Protein AF-X1GW19-F1 (afdb_monomer)

Organism: NCBI:txid412755

Sequence (119 aa):
MRCAYAYFIIAETVKALDVLLDTMTSESIPKGGRMKIEGLNRLRLCTLPTPLMEAPRLSAKLGGPRILIKRDDLTGLAMGGNKSRPLEFMMPEIVNRGTDVLVAAGYEQSNWVCNLTAA

InterPro domains:
  IPR027278 1-aminocyclopropane-1-carboxylate deaminase/D-cysteine desulfhydrase [PTHR43780] (42-116)
  IPR036052 Tryptophan synthase beta chain-like, PALP domain superfamily [G3DSA:3.40.50.1100] (29-107)
  IPR036052 Tryptophan synthase beta chain-like, PALP domain superfamily [SSF53686] (42-114)

Solvent-accessible surface area (backbone atoms only — not comparable to full-atom values): 7377 Å² total; per-residue (Å²): 144,77,67,69,62,63,55,51,50,52,55,48,48,49,50,54,45,47,46,51,44,44,68,66,59,72,55,75,77,63,90,86,62,86,80,83,65,91,82,62,65,63,42,91,60,54,52,76,85,52,59,76,40,77,38,65,71,59,15,58,74,69,77,61,56,90,44,74,46,72,38,41,51,58,19,59,46,72,75,28,28,71,62,48,61,60,45,19,51,50,47,45,56,44,59,74,70,66,64,89,78,87,87,78,80,71,61,99,83,34,67,56,44,52,35,58,75,69,105

Secondary structure (DSSP, 8-state):
--SHHHHHHHHHHHHHHHHHHHHHHSS---TTSPPP-TTS-----S--SPPEEE-HHHHHHTTS---EEE-GGGG-GGG--TTHHHHHHHHHHHHHTT---------TT-HHHHHHHH-

Foldseek 3Di:
DPPVVVVVVVVVVVVVVVVVVCVVPVDPPPPDDDDDPPPQQFDQQFDDDADKDWDVVVCVVVPHDTDIDRPQLRRPQLSGHDLLVVCRRSVVVCVVVVPPDDDDDDDPPDPNVSRVVRD

Radius of gyration: 18.73 Å; Cα contacts (8 Å, |Δi|>4): 104; chains: 1; bounding box: 34×40×54 Å

Mean predicted aligned error: 10.69 Å

Nearest PDB structures (foldseek):
  7ysk-assembly1_B  TM=9.695E-01  e=3.080E-06  Pectobacterium atrosepticum SCRI1043
  7ysl-assembly1_B  TM=9.516E-01  e=9.204E-06  Pectobacterium atrosepticum SCRI1043

pLDDT: mean 77.78, std 22.87, range [30.28, 98.19]

Structure (mmCIF, N/CA/C/O backbone):
data_AF-X1GW19-F1
#
_entry.id   AF-X1GW19-F1
#
loop_
_atom_site.group_PDB
_atom_site.id
_atom_site.type_symbol
_atom_site.label_atom_id
_atom_site.label_alt_id
_atom_site.label_comp_id
_atom_site.label_asym_id
_atom_site.label_entity_id
_atom_site.label_seq_id
_atom_site.pdbx_PDB_ins_code
_atom_site.Cartn_x
_atom_site.Cartn_y
_atom_site.Cartn_z
_atom_site.occupancy
_atom_site.B_iso_or_equiv
_atom_site.auth_seq_id
_atom_site.auth_comp_id
_atom_site.auth_asym_id
_atom_site.auth_atom_id
_atom_site.pdbx_PDB_model_num
ATOM 1 N N . MET A 1 1 ? -12.630 22.872 29.559 1.00 39.94 1 MET A N 1
ATOM 2 C CA . MET A 1 1 ? -12.580 21.400 29.730 1.00 39.94 1 MET A CA 1
ATOM 3 C C . MET A 1 1 ? -12.407 20.677 28.376 1.00 39.94 1 MET A C 1
ATOM 5 O O . MET A 1 1 ? -13.200 19.813 28.045 1.00 39.94 1 MET A O 1
ATOM 9 N N . ARG A 1 2 ? -11.401 21.043 27.554 1.00 33.50 2 ARG A N 1
ATOM 10 C CA . ARG A 1 2 ? -11.174 20.453 26.206 1.00 33.50 2 ARG A CA 1
ATOM 11 C C . ARG A 1 2 ? -9.698 20.298 25.782 1.00 33.50 2 ARG A C 1
ATOM 13 O O . ARG A 1 2 ? -9.444 19.887 24.663 1.00 33.50 2 ARG A O 1
ATOM 20 N N . CYS A 1 3 ? -8.727 20.574 26.658 1.00 31.50 3 CYS A N 1
ATOM 21 C CA . CYS A 1 3 ? -7.298 20.451 26.311 1.00 31.50 3 CYS A CA 1
ATOM 22 C C . CYS A 1 3 ? -6.649 19.146 26.819 1.00 31.50 3 CYS A C 1
ATOM 24 O O . CYS A 1 3 ? -5.691 18.663 26.233 1.00 31.50 3 CYS A O 1
ATOM 26 N N . ALA A 1 4 ? -7.200 18.525 27.870 1.00 33.72 4 ALA A N 1
ATOM 27 C CA . ALA A 1 4 ? -6.626 17.307 28.456 1.00 33.72 4 ALA A CA 1
ATOM 28 C C . ALA A 1 4 ? -6.856 16.036 27.608 1.00 33.72 4 ALA A C 1
ATOM 30 O O . ALA A 1 4 ? -6.081 15.092 27.710 1.00 33.72 4 ALA A O 1
ATOM 31 N N . TYR A 1 5 ? -7.877 16.019 26.742 1.00 36.34 5 TYR A N 1
ATOM 32 C CA . TYR A 1 5 ? -8.226 14.841 25.933 1.00 36.34 5 TYR A CA 1
ATOM 33 C C . TYR A 1 5 ? -7.242 14.599 24.778 1.00 36.34 5 TYR A C 1
ATOM 35 O O . TYR A 1 5 ? -6.899 13.459 24.492 1.00 36.34 5 TYR A O 1
ATOM 43 N N . ALA A 1 6 ? -6.714 15.664 24.165 1.00 35.66 6 ALA A N 1
ATOM 44 C CA . ALA A 1 6 ? -5.706 15.539 23.111 1.00 35.66 6 ALA A CA 1
ATOM 45 C C . ALA A 1 6 ? -4.374 14.983 23.648 1.00 35.66 6 ALA A C 1
ATOM 47 O O . ALA A 1 6 ? -3.724 14.183 22.984 1.00 35.66 6 ALA A O 1
ATOM 48 N N . TYR A 1 7 ? -3.993 15.349 24.878 1.00 33.06 7 TYR A N 1
ATOM 49 C CA . TYR A 1 7 ? -2.769 14.846 25.509 1.00 33.06 7 TYR A CA 1
ATOM 50 C C . TYR A 1 7 ? -2.899 13.381 25.956 1.00 33.06 7 TYR A C 1
ATOM 52 O O . TYR A 1 7 ? -1.935 12.622 25.876 1.00 33.06 7 TYR A O 1
ATOM 60 N N . PHE A 1 8 ? -4.102 12.964 26.369 1.00 30.28 8 PHE A N 1
ATOM 61 C CA . PHE A 1 8 ? -4.390 11.566 26.699 1.00 30.28 8 PHE A CA 1
ATOM 62 C C . PHE A 1 8 ? -4.314 10.663 25.458 1.00 30.28 8 PHE A C 1
ATOM 64 O O . PHE A 1 8 ? -3.762 9.570 25.533 1.00 30.28 8 PHE A O 1
ATOM 71 N N . ILE A 1 9 ? -4.758 11.162 24.297 1.00 37.38 9 ILE A N 1
ATOM 72 C CA . ILE A 1 9 ? -4.642 10.450 23.017 1.00 37.38 9 ILE A CA 1
ATOM 73 C C . ILE A 1 9 ? -3.183 10.365 22.552 1.00 37.38 9 ILE A C 1
ATOM 75 O O . ILE A 1 9 ? -2.792 9.322 22.047 1.00 37.38 9 ILE A O 1
ATOM 79 N N . ILE A 1 10 ? -2.342 11.385 22.786 1.00 37.78 10 ILE A N 1
ATOM 80 C CA . ILE A 1 10 ? -0.899 11.276 22.495 1.00 37.78 10 ILE A CA 1
ATOM 81 C C . ILE A 1 10 ? -0.252 10.188 23.370 1.00 37.78 10 ILE A C 1
ATOM 83 O O . ILE A 1 10 ? 0.485 9.348 22.860 1.00 37.78 10 ILE A O 1
ATOM 87 N N . ALA A 1 11 ? -0.566 10.139 24.668 1.00 33.53 11 ALA A N 1
ATOM 88 C CA . ALA A 1 11 ? -0.036 9.114 25.570 1.00 33.53 11 ALA A CA 1
ATOM 89 C C . ALA A 1 11 ? -0.537 7.693 25.233 1.00 33.53 11 ALA A C 1
ATOM 91 O O . ALA A 1 11 ? 0.228 6.735 25.336 1.00 33.53 11 ALA A O 1
ATOM 92 N N . GLU A 1 12 ? -1.785 7.534 24.780 1.00 42.75 12 GL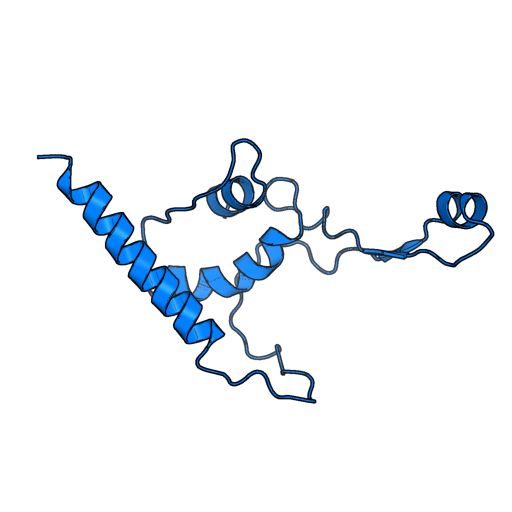U A N 1
ATOM 93 C CA . GLU A 1 12 ? -2.274 6.245 24.274 1.00 42.75 12 GLU A CA 1
ATOM 94 C C . GLU A 1 12 ? -1.759 5.905 22.878 1.00 42.75 12 GLU A C 1
ATOM 96 O O . GLU A 1 12 ? -1.522 4.732 22.620 1.00 42.75 12 GLU A O 1
ATOM 101 N N . THR A 1 13 ? -1.472 6.875 22.004 1.00 40.91 13 THR A N 1
ATOM 102 C CA . THR A 1 13 ? -0.714 6.591 20.778 1.00 40.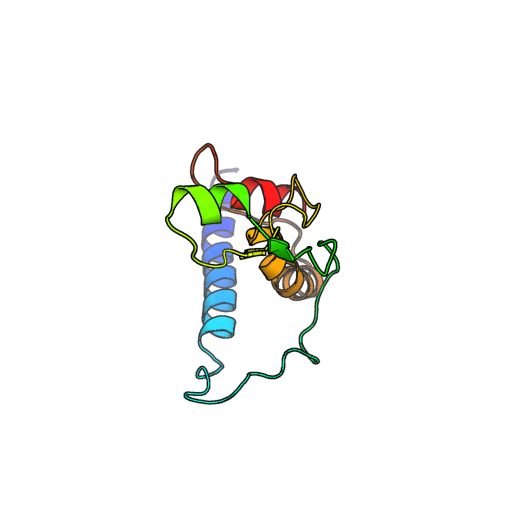91 13 THR A CA 1
ATOM 103 C C . THR A 1 13 ? 0.717 6.191 21.073 1.00 40.91 13 THR A C 1
ATOM 105 O O . THR A 1 13 ? 1.243 5.387 20.324 1.00 40.91 13 THR A O 1
ATOM 108 N N . VAL A 1 14 ? 1.335 6.668 22.162 1.00 45.72 14 VAL A N 1
ATOM 109 C CA . VAL A 1 14 ? 2.614 6.116 22.628 1.00 45.72 14 VAL A CA 1
ATOM 110 C C . VAL A 1 14 ? 2.416 4.689 23.122 1.00 45.72 14 VAL A C 1
ATOM 112 O O . VAL A 1 14 ? 3.235 3.863 22.781 1.00 45.72 14 VAL A O 1
ATOM 115 N N . LYS A 1 15 ? 1.301 4.336 23.779 1.00 41.66 15 LYS A N 1
ATOM 116 C CA . LYS A 1 15 ? 1.001 2.929 24.113 1.00 41.66 15 LYS A CA 1
ATOM 117 C C . LYS A 1 15 ? 0.659 2.060 22.901 1.00 41.66 15 LYS A C 1
ATOM 119 O O . LYS A 1 15 ? 0.998 0.890 22.894 1.00 41.66 15 LYS A O 1
ATOM 124 N N . ALA A 1 16 ? -0.014 2.586 21.882 1.00 43.12 16 ALA A N 1
ATOM 125 C CA . ALA A 1 16 ? -0.277 1.885 20.624 1.00 43.12 16 ALA A CA 1
ATOM 126 C C . ALA A 1 16 ? 0.999 1.776 19.776 1.00 43.12 16 ALA A C 1
ATOM 128 O O . ALA A 1 16 ? 1.180 0.799 19.056 1.00 43.12 16 ALA A O 1
ATOM 129 N N . LEU A 1 17 ? 1.900 2.753 19.902 1.00 44.38 17 LEU A N 1
ATOM 130 C CA . LEU A 1 17 ? 3.254 2.720 19.372 1.00 44.38 17 LEU A CA 1
ATOM 131 C C . LEU A 1 17 ? 4.132 1.766 20.185 1.00 44.38 17 LEU A C 1
ATOM 133 O O . LEU A 1 17 ? 4.922 1.084 19.565 1.00 44.38 17 LEU A O 1
ATOM 137 N N . ASP A 1 18 ? 3.957 1.649 21.502 1.00 41.31 18 ASP A N 1
ATOM 138 C CA . ASP A 1 18 ? 4.608 0.664 22.375 1.00 41.31 18 ASP A CA 1
ATOM 139 C C . ASP A 1 18 ? 4.064 -0.729 22.095 1.00 41.31 18 ASP A C 1
ATOM 141 O O . ASP A 1 18 ? 4.821 -1.673 22.158 1.00 41.31 18 ASP A O 1
ATOM 145 N N . VAL A 1 19 ? 2.789 -0.865 21.721 1.00 46.75 19 VAL A N 1
ATOM 146 C CA . VAL A 1 19 ? 2.198 -2.110 21.218 1.00 46.75 19 VAL A CA 1
ATOM 147 C C . VAL A 1 19 ? 2.777 -2.437 19.856 1.00 46.75 19 VAL A C 1
ATOM 149 O O . VAL A 1 19 ? 3.243 -3.544 19.680 1.00 46.75 19 VAL A O 1
ATOM 152 N N . LEU A 1 20 ? 2.820 -1.494 18.911 1.00 44.59 20 LEU A N 1
ATOM 153 C CA . LEU A 1 20 ? 3.469 -1.701 17.615 1.00 44.59 20 LEU A CA 1
ATOM 154 C C . LEU A 1 20 ? 4.961 -1.997 17.783 1.00 44.59 20 LEU A C 1
ATOM 156 O O . LEU A 1 20 ? 5.467 -2.871 17.093 1.00 44.59 20 LEU A O 1
ATOM 160 N N . LEU A 1 21 ? 5.662 -1.330 18.702 1.00 44.78 21 LEU A N 1
ATOM 161 C CA . LEU A 1 21 ? 7.044 -1.628 19.054 1.00 44.78 21 LEU A CA 1
ATOM 162 C C . LEU A 1 21 ? 7.140 -2.989 19.737 1.00 44.78 21 LEU A C 1
ATOM 164 O O . LEU A 1 21 ? 8.015 -3.742 19.350 1.00 44.78 21 LEU A O 1
ATOM 168 N N . ASP A 1 22 ? 6.258 -3.371 20.656 1.00 43.53 22 ASP A N 1
ATOM 169 C CA . ASP A 1 22 ? 6.236 -4.695 21.296 1.00 43.53 22 ASP A CA 1
ATOM 170 C C . ASP A 1 22 ? 5.946 -5.789 20.267 1.00 43.53 22 ASP A C 1
ATOM 172 O O . ASP A 1 22 ? 6.635 -6.800 20.239 1.00 43.53 22 ASP A O 1
ATOM 176 N N . THR A 1 23 ? 5.000 -5.604 19.347 1.00 46.72 23 THR A N 1
ATOM 177 C CA . THR A 1 23 ? 4.739 -6.549 18.251 1.00 46.72 23 THR A CA 1
ATOM 178 C C . THR A 1 23 ? 5.918 -6.600 17.274 1.00 46.72 23 THR A C 1
ATOM 180 O O . THR A 1 23 ? 6.230 -7.661 16.743 1.00 46.72 23 THR A O 1
ATOM 183 N N . MET A 1 24 ? 6.614 -5.479 17.052 1.00 40.38 24 MET A N 1
ATOM 184 C CA . MET A 1 24 ? 7.811 -5.400 16.200 1.00 40.38 24 MET A CA 1
ATOM 185 C C . MET A 1 24 ? 9.106 -5.845 16.912 1.00 40.38 24 MET A C 1
ATOM 187 O O . MET A 1 24 ? 10.108 -6.067 16.232 1.00 40.38 24 MET A O 1
ATOM 191 N N . THR A 1 25 ? 9.123 -5.965 18.246 1.00 45.75 25 THR A N 1
ATOM 192 C CA . THR A 1 25 ? 10.320 -6.294 19.052 1.00 45.75 25 THR A CA 1
ATOM 193 C C . THR A 1 25 ? 10.224 -7.624 19.804 1.00 45.75 25 THR A C 1
ATOM 195 O O . THR A 1 25 ? 11.267 -8.176 20.155 1.00 45.75 25 THR A O 1
ATOM 198 N N . SER A 1 26 ? 9.025 -8.182 20.013 1.00 44.75 26 SER A N 1
ATOM 199 C CA . SER A 1 26 ? 8.818 -9.426 20.778 1.00 44.75 26 SER A CA 1
ATOM 200 C C . SER A 1 26 ? 9.057 -10.713 19.984 1.00 44.75 26 SER A C 1
ATOM 202 O O . SER A 1 26 ? 9.298 -11.757 20.588 1.00 44.75 26 SER A O 1
ATOM 204 N N . GLU A 1 27 ? 9.118 -10.656 18.652 1.00 49.00 27 GLU A N 1
ATOM 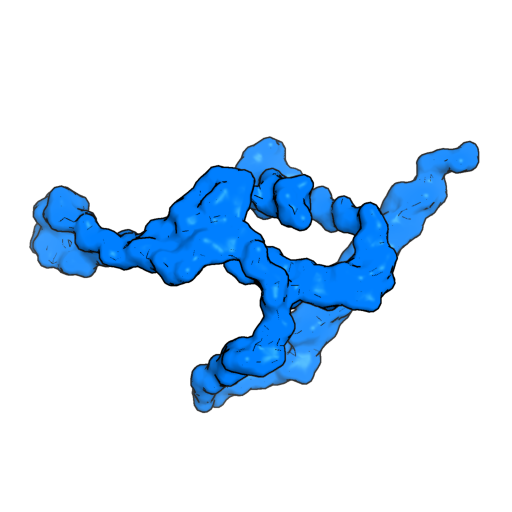205 C CA . GLU A 1 27 ? 9.716 -11.723 17.850 1.00 49.00 27 GLU A CA 1
ATOM 206 C C . GLU A 1 27 ? 11.092 -11.272 17.367 1.00 49.00 27 GLU A C 1
ATOM 208 O O . GLU A 1 27 ? 11.235 -10.439 16.472 1.00 49.00 27 GLU A O 1
ATOM 213 N N . SER A 1 28 ? 12.140 -11.851 17.955 1.00 46.84 28 SER A N 1
ATOM 214 C CA . SER A 1 28 ? 13.483 -11.803 17.391 1.00 46.84 28 SER A CA 1
ATOM 215 C C . SER A 1 28 ? 13.401 -12.223 15.922 1.00 46.84 28 SER A C 1
ATOM 217 O O . SER A 1 28 ? 13.199 -13.409 15.652 1.00 46.84 28 SER A O 1
ATOM 219 N N . ILE A 1 29 ? 13.523 -11.271 14.987 1.00 51.75 29 ILE A N 1
ATOM 220 C CA . ILE A 1 29 ? 13.473 -11.547 13.546 1.00 51.75 29 ILE A CA 1
ATOM 221 C C . ILE A 1 29 ? 14.435 -12.711 13.280 1.00 51.75 29 ILE A C 1
ATOM 223 O O . ILE A 1 29 ? 15.644 -12.546 13.499 1.00 51.75 29 ILE A O 1
ATOM 227 N N . PRO A 1 30 ? 13.943 -13.895 12.870 1.00 50.00 30 PRO A N 1
ATOM 228 C CA . PRO A 1 30 ? 14.787 -15.069 12.754 1.00 50.00 30 PRO A CA 1
ATOM 229 C C . PRO A 1 30 ? 15.891 -14.778 11.739 1.00 50.00 30 PRO A C 1
ATOM 231 O O . PRO A 1 30 ? 15.638 -14.557 10.551 1.00 50.00 30 PRO A O 1
ATOM 234 N N . LYS A 1 31 ? 17.140 -14.741 12.216 1.00 55.47 31 LYS A N 1
ATOM 235 C CA . LYS A 1 31 ? 18.318 -14.581 11.362 1.00 55.47 31 LYS A CA 1
ATOM 236 C C . LYS A 1 31 ? 18.469 -15.848 10.521 1.00 55.47 31 LYS A C 1
ATOM 238 O O . LYS A 1 31 ? 19.079 -16.815 10.955 1.00 55.47 31 LYS A O 1
ATOM 243 N N . GLY A 1 32 ? 17.891 -15.826 9.322 1.00 50.38 32 GLY A N 1
ATOM 244 C CA . GLY A 1 32 ? 17.984 -16.914 8.349 1.00 50.38 32 GLY A CA 1
ATOM 245 C C . GLY A 1 32 ? 16.810 -17.892 8.405 1.00 50.38 32 GLY A C 1
ATOM 246 O O . GLY A 1 32 ? 16.974 -19.051 8.762 1.00 50.38 32 GLY A O 1
ATOM 247 N N . GLY A 1 33 ? 15.622 -17.439 8.004 1.00 60.16 33 GLY A N 1
ATOM 248 C CA . GLY A 1 33 ? 14.457 -18.292 7.758 1.00 60.16 33 GLY A CA 1
ATOM 249 C C . GLY A 1 33 ? 13.280 -17.464 7.244 1.00 60.16 33 GLY A C 1
ATOM 250 O O . GLY A 1 33 ? 13.097 -16.328 7.672 1.00 60.16 33 GLY A O 1
ATOM 251 N N . ARG A 1 34 ? 12.483 -17.990 6.301 1.00 62.06 34 ARG A N 1
ATOM 252 C CA . ARG A 1 34 ? 11.224 -17.329 5.912 1.00 62.06 34 ARG A CA 1
ATOM 253 C C . ARG A 1 34 ? 10.248 -17.434 7.082 1.00 62.06 34 ARG A C 1
ATOM 255 O O . ARG A 1 34 ? 9.863 -18.540 7.453 1.00 62.06 34 ARG A O 1
ATOM 262 N N . MET A 1 35 ? 9.841 -16.295 7.629 1.00 67.31 35 MET A N 1
ATOM 263 C CA . MET A 1 35 ? 8.732 -16.223 8.577 1.00 67.31 35 MET A CA 1
ATOM 264 C C . MET A 1 35 ? 7.450 -16.727 7.897 1.00 67.31 35 MET A C 1
ATOM 266 O O . MET A 1 35 ? 7.176 -16.367 6.748 1.00 67.31 35 MET A O 1
ATOM 270 N N . LYS A 1 36 ? 6.686 -17.587 8.578 1.00 76.88 36 LYS A N 1
ATOM 271 C CA . LYS A 1 36 ? 5.403 -18.094 8.072 1.00 76.88 36 LYS A CA 1
ATOM 272 C C . LYS A 1 36 ? 4.326 -17.045 8.316 1.00 76.88 36 LYS A C 1
ATOM 274 O O . LYS A 1 36 ? 4.063 -16.685 9.455 1.00 76.88 36 LYS A O 1
ATOM 279 N N . ILE A 1 37 ? 3.710 -16.561 7.243 1.00 79.81 37 ILE A N 1
ATOM 280 C CA . ILE A 1 37 ? 2.711 -15.479 7.289 1.00 79.81 37 ILE A CA 1
ATOM 281 C C . ILE A 1 37 ? 1.282 -16.056 7.278 1.00 79.81 37 ILE A C 1
ATOM 283 O O . ILE A 1 37 ? 0.328 -15.347 7.581 1.00 79.81 37 ILE A O 1
ATOM 287 N N . GLU A 1 38 ? 1.110 -17.349 6.968 1.00 80.06 38 GLU A N 1
ATOM 288 C CA . GLU A 1 38 ? -0.210 -17.969 6.756 1.00 80.06 38 GLU A CA 1
ATOM 289 C C . GLU A 1 38 ? -1.138 -17.950 7.988 1.00 80.06 38 GLU A C 1
ATOM 291 O O . GLU A 1 38 ? -2.342 -18.130 7.826 1.00 80.06 38 GLU A O 1
ATOM 296 N N . GLY A 1 39 ? -0.607 -17.705 9.192 1.00 79.31 39 GLY A N 1
ATOM 297 C CA . GLY A 1 39 ? -1.372 -17.628 10.444 1.00 79.31 39 GLY A CA 1
ATOM 298 C C . GLY A 1 39 ? -1.629 -16.215 10.979 1.00 79.31 39 GLY A C 1
ATOM 299 O O . GLY A 1 39 ? -2.299 -16.080 11.999 1.00 79.31 39 GLY A O 1
ATOM 300 N N . LEU A 1 40 ? -1.107 -15.167 10.333 1.00 84.62 40 LEU A N 1
ATOM 301 C CA . LEU A 1 40 ? -1.324 -13.795 10.797 1.00 84.62 40 LEU A CA 1
ATOM 302 C C . LEU A 1 40 ? -2.737 -13.325 10.440 1.00 84.62 40 LEU A C 1
ATOM 304 O O . LEU A 1 40 ? -3.195 -13.493 9.304 1.00 84.62 40 LEU A O 1
ATOM 308 N N . A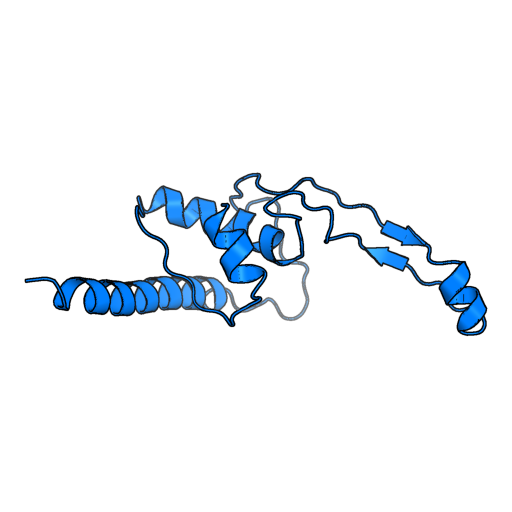SN A 1 41 ? -3.421 -12.717 11.410 1.00 87.94 41 ASN A N 1
ATOM 309 C CA . ASN A 1 41 ? -4.748 -12.161 11.187 1.00 87.94 41 ASN A CA 1
ATOM 310 C C . ASN A 1 41 ? -4.657 -10.978 10.212 1.00 87.94 41 ASN A C 1
ATOM 312 O O . ASN A 1 41 ? -3.725 -10.177 10.291 1.00 87.94 41 ASN A O 1
ATOM 316 N N . ARG A 1 42 ? -5.611 -10.878 9.283 1.00 90.31 42 ARG A N 1
ATOM 317 C CA . ARG A 1 42 ? -5.644 -9.797 8.294 1.00 90.31 42 ARG A CA 1
ATOM 318 C C . ARG A 1 42 ? -7.063 -9.351 7.967 1.00 90.31 42 ARG A C 1
ATOM 320 O O . ARG A 1 42 ? -7.931 -10.186 7.716 1.00 90.31 42 ARG A O 1
ATOM 327 N N . LEU A 1 43 ? -7.275 -8.041 7.884 1.00 92.69 43 LEU A N 1
ATOM 328 C CA . LEU A 1 43 ? -8.455 -7.441 7.270 1.00 92.69 43 LEU A CA 1
ATOM 329 C C . LEU A 1 43 ? -8.167 -7.155 5.799 1.00 92.69 43 LEU A C 1
ATOM 331 O O . LEU A 1 43 ? -7.107 -6.650 5.448 1.00 92.69 43 LEU A O 1
ATOM 335 N N . ARG A 1 44 ? -9.111 -7.506 4.926 1.00 93.75 44 ARG A N 1
ATOM 336 C CA . ARG A 1 44 ? -8.954 -7.384 3.473 1.00 93.75 44 ARG A CA 1
ATOM 337 C C . ARG A 1 44 ? -9.260 -5.953 3.034 1.00 93.75 44 ARG A C 1
ATOM 339 O O . ARG A 1 44 ? -10.414 -5.631 2.778 1.00 93.75 44 ARG A O 1
ATOM 346 N N . LEU A 1 45 ? -8.222 -5.125 2.948 1.00 94.12 45 LEU A N 1
ATOM 347 C CA . LEU A 1 45 ? -8.286 -3.730 2.492 1.00 94.12 45 LEU A CA 1
ATOM 348 C C . LEU A 1 45 ? -7.722 -3.555 1.074 1.00 94.12 45 LEU A C 1
ATOM 350 O O . LEU A 1 45 ? -8.043 -2.590 0.387 1.00 94.12 45 LEU A O 1
ATOM 354 N N . CYS A 1 46 ? -6.860 -4.473 0.634 1.00 95.12 46 CYS A N 1
ATOM 355 C CA . CYS A 1 46 ? -6.138 -4.395 -0.626 1.00 95.12 46 CYS A CA 1
ATOM 356 C C . CYS A 1 46 ? -6.688 -5.366 -1.677 1.00 95.12 46 CYS A C 1
ATOM 358 O O . CYS A 1 46 ? -7.011 -6.521 -1.396 1.00 95.12 46 CYS A O 1
ATOM 360 N N . THR A 1 47 ? -6.642 -4.947 -2.940 1.00 95.00 47 THR A N 1
ATOM 361 C CA . THR A 1 47 ? -6.824 -5.838 -4.093 1.00 95.00 47 THR A CA 1
ATOM 362 C C . THR A 1 47 ? -5.502 -6.530 -4.422 1.00 95.00 47 THR A C 1
ATOM 364 O O . THR A 1 47 ? -4.580 -5.919 -4.963 1.00 95.00 47 THR A O 1
ATOM 367 N N . LEU A 1 48 ? -5.384 -7.811 -4.062 1.00 93.94 48 LEU A N 1
ATOM 368 C CA . LEU A 1 48 ? -4.161 -8.610 -4.195 1.00 93.94 48 LEU A CA 1
ATOM 369 C C . LEU A 1 48 ? -4.412 -9.921 -4.968 1.00 93.94 48 LEU A C 1
ATOM 371 O O . LEU A 1 48 ? -5.498 -10.483 -4.848 1.00 93.94 48 LEU A O 1
ATOM 375 N N . PRO A 1 49 ? -3.402 -10.467 -5.681 1.00 95.69 49 PRO A N 1
ATOM 376 C CA . PRO A 1 49 ? -2.050 -9.934 -5.858 1.00 95.69 49 PRO A CA 1
ATOM 377 C C . PRO A 1 49 ? -1.988 -8.819 -6.913 1.00 95.69 49 PRO A C 1
ATOM 379 O O . PRO A 1 49 ? -2.583 -8.919 -7.979 1.00 95.69 49 PRO A O 1
ATOM 382 N N . THR A 1 50 ? -1.193 -7.781 -6.652 1.00 97.31 50 THR A N 1
ATOM 383 C CA . THR A 1 50 ? -0.909 -6.737 -7.649 1.00 97.31 50 THR A CA 1
ATOM 384 C C . THR A 1 50 ? -0.048 -7.283 -8.798 1.00 97.31 50 THR A C 1
ATOM 386 O O . THR A 1 50 ? 0.785 -8.172 -8.566 1.00 97.31 50 THR A O 1
ATOM 389 N N . PRO A 1 51 ? -0.192 -6.779 -10.034 1.00 97.44 51 PRO A N 1
ATOM 390 C CA . PRO A 1 51 ? 0.536 -7.316 -11.178 1.00 97.44 51 PRO A CA 1
ATOM 391 C C . PRO A 1 51 ? 2.038 -6.995 -11.122 1.00 97.44 51 PRO A C 1
ATOM 393 O O . PRO A 1 51 ? 2.470 -5.985 -10.558 1.00 97.44 51 PRO A O 1
ATOM 396 N N . LEU A 1 52 ? 2.842 -7.873 -1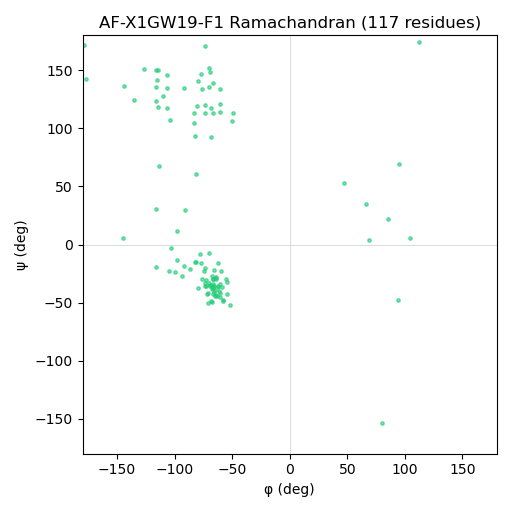1.727 1.00 98.12 52 LEU A N 1
ATOM 397 C CA . LEU A 1 52 ? 4.257 -7.646 -12.021 1.00 98.12 52 LEU A CA 1
ATOM 398 C C . LEU A 1 52 ? 4.384 -7.420 -13.530 1.00 98.12 52 LEU A C 1
ATOM 400 O O . LEU A 1 52 ? 4.030 -8.300 -14.308 1.00 98.12 52 LEU A O 1
ATOM 404 N N . MET A 1 53 ? 4.838 -6.239 -13.940 1.00 98.00 53 MET A N 1
ATOM 405 C CA . MET A 1 53 ? 4.855 -5.823 -15.345 1.00 98.00 53 MET A CA 1
ATOM 406 C C . MET A 1 53 ? 6.281 -5.633 -15.847 1.00 98.00 53 MET A C 1
ATOM 408 O O . MET A 1 53 ? 7.117 -5.085 -15.133 1.00 98.00 53 MET A O 1
ATOM 412 N N . GLU A 1 54 ? 6.557 -6.024 -17.088 1.00 98.06 54 GLU A N 1
ATOM 413 C CA . GLU A 1 54 ? 7.830 -5.690 -17.728 1.00 98.06 54 GLU A CA 1
ATOM 414 C C . GLU A 1 54 ? 7.848 -4.231 -18.197 1.00 98.06 54 GLU A C 1
ATOM 416 O O . GLU A 1 54 ? 6.832 -3.688 -18.636 1.00 98.06 54 GLU A O 1
ATOM 421 N N . ALA A 1 55 ? 9.024 -3.601 -18.151 1.00 98.19 55 ALA A N 1
ATOM 422 C CA . ALA A 1 55 ? 9.248 -2.249 -18.657 1.00 98.19 55 ALA A CA 1
ATOM 423 C C . ALA A 1 55 ? 10.189 -2.258 -19.882 1.00 98.19 55 ALA A C 1
ATOM 425 O O . ALA A 1 55 ? 11.309 -1.747 -19.799 1.00 98.19 55 ALA A O 1
ATOM 426 N N . PRO A 1 56 ? 9.768 -2.806 -21.043 1.00 97.69 56 PRO A N 1
ATOM 427 C CA . PRO A 1 56 ? 10.655 -3.030 -22.191 1.00 97.69 56 PRO A CA 1
ATOM 428 C C . PRO A 1 56 ? 11.241 -1.732 -22.762 1.00 97.69 56 PRO A C 1
ATOM 430 O O . PRO A 1 56 ? 12.409 -1.687 -23.138 1.00 97.69 56 PRO A O 1
ATOM 433 N N . ARG A 1 57 ? 10.466 -0.637 -22.760 1.00 98.06 57 ARG A N 1
ATOM 434 C CA . ARG A 1 57 ? 10.941 0.686 -23.204 1.00 98.06 57 ARG A CA 1
ATOM 435 C C . ARG A 1 57 ? 12.042 1.241 -22.295 1.00 98.06 57 ARG A C 1
ATOM 437 O O . ARG A 1 57 ? 12.995 1.834 -22.789 1.00 98.06 57 ARG A O 1
ATOM 444 N N . LEU A 1 58 ? 11.917 1.038 -20.982 1.00 97.88 58 LEU A N 1
ATOM 445 C CA . LEU A 1 58 ? 12.925 1.458 -20.007 1.00 97.88 58 LEU A CA 1
ATOM 446 C C . LEU A 1 58 ? 14.172 0.571 -20.095 1.00 97.88 58 LEU A C 1
ATOM 448 O O . LEU A 1 58 ? 15.281 1.090 -20.124 1.00 97.88 58 LEU A O 1
ATOM 452 N N . SER A 1 59 ? 13.977 -0.744 -20.227 1.00 98.19 59 SER A N 1
ATOM 453 C CA . SER A 1 59 ? 15.043 -1.716 -20.496 1.00 98.19 59 SER A CA 1
ATOM 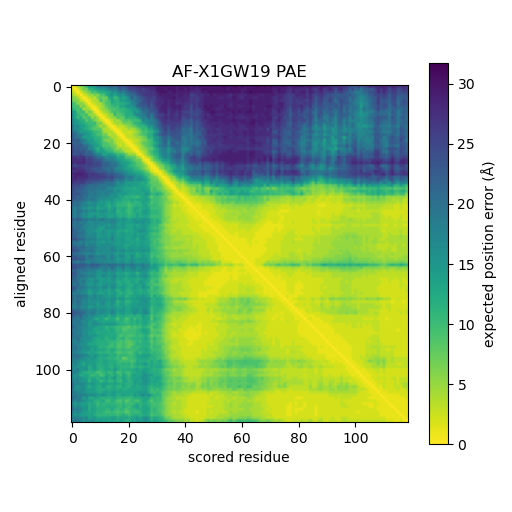454 C C . SER A 1 59 ? 15.875 -1.303 -21.712 1.00 98.19 59 SER A C 1
ATOM 456 O O . SER A 1 59 ? 17.091 -1.161 -21.610 1.00 98.19 59 SER A O 1
ATOM 458 N N . ALA A 1 60 ? 15.229 -1.021 -22.849 1.00 98.00 60 ALA A N 1
ATOM 459 C CA . ALA A 1 60 ? 15.914 -0.578 -24.063 1.00 98.00 60 ALA A CA 1
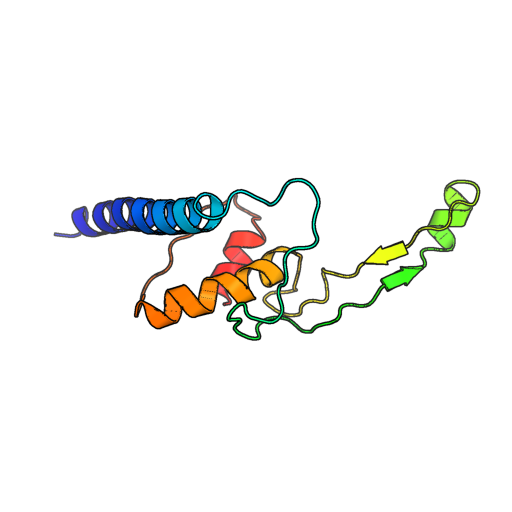ATOM 460 C C . ALA A 1 60 ? 16.673 0.744 -23.855 1.00 98.00 60 ALA A C 1
ATOM 462 O O . ALA A 1 60 ? 17.816 0.878 -24.285 1.00 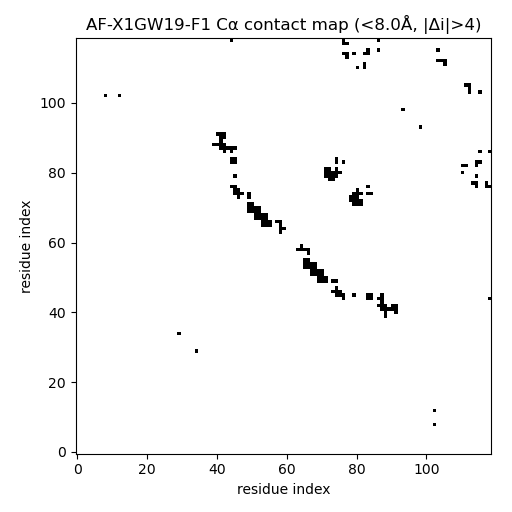98.00 60 ALA A O 1
ATOM 463 N N . LYS A 1 61 ? 16.070 1.707 -23.144 1.00 98.12 61 LYS A N 1
ATOM 464 C CA . LYS A 1 61 ? 16.705 2.999 -22.842 1.00 98.12 61 LYS A CA 1
ATOM 465 C C . LYS A 1 61 ? 17.950 2.865 -21.954 1.00 98.12 61 LYS A C 1
ATOM 467 O O . LYS A 1 61 ? 18.835 3.709 -22.056 1.00 98.12 61 LYS A O 1
ATOM 472 N N . LEU A 1 62 ? 18.017 1.832 -21.114 1.00 97.88 62 LEU A N 1
ATOM 473 C CA . LEU A 1 62 ? 19.117 1.561 -20.181 1.00 97.88 62 LEU A CA 1
ATOM 474 C C . LEU A 1 62 ? 20.133 0.526 -20.698 1.00 97.88 62 LEU A C 1
ATOM 476 O O . LEU A 1 62 ? 20.975 0.069 -19.932 1.00 97.88 62 LEU A O 1
ATOM 480 N N . GLY A 1 63 ? 20.077 0.153 -21.981 1.00 96.50 63 GLY A N 1
ATOM 481 C CA . GLY A 1 63 ? 21.066 -0.747 -22.585 1.00 96.50 63 GLY A CA 1
ATOM 482 C C . GLY A 1 63 ? 20.788 -2.242 -22.395 1.00 96.50 63 GLY A C 1
ATOM 483 O O . GLY A 1 63 ? 21.706 -3.045 -22.513 1.00 96.50 63 GLY A O 1
ATOM 484 N N . GLY A 1 64 ? 19.535 -2.628 -22.131 1.00 94.31 64 GLY A N 1
ATOM 485 C CA . GLY A 1 64 ? 19.082 -4.023 -22.169 1.00 94.31 64 GLY A CA 1
ATOM 486 C C . GLY A 1 64 ? 18.833 -4.785 -20.853 1.00 94.31 64 GLY A C 1
ATOM 487 O O . GLY A 1 64 ? 18.541 -5.978 -20.962 1.00 94.31 64 GLY A O 1
ATOM 488 N N . PRO A 1 65 ? 18.900 -4.218 -19.627 1.00 97.69 65 PRO A N 1
ATOM 489 C CA . PRO A 1 65 ? 18.564 -4.997 -18.436 1.00 97.69 65 PRO A CA 1
ATOM 490 C C . PRO A 1 65 ? 17.059 -5.287 -18.367 1.00 97.69 65 PRO A C 1
ATOM 492 O O . PRO A 1 65 ? 16.235 -4.388 -18.528 1.00 97.69 65 PRO A O 1
ATOM 495 N N . ARG A 1 66 ? 16.680 -6.527 -18.034 1.00 97.75 66 ARG A N 1
ATOM 496 C CA . ARG A 1 66 ? 15.272 -6.881 -17.795 1.00 97.75 66 ARG A CA 1
ATOM 497 C C . ARG A 1 66 ? 14.760 -6.177 -16.537 1.00 97.75 66 ARG A C 1
ATOM 499 O O . ARG A 1 66 ? 15.181 -6.500 -15.429 1.00 97.75 66 ARG A O 1
ATOM 506 N N . ILE A 1 67 ? 13.821 -5.249 -16.709 1.00 98.19 67 ILE A N 1
ATOM 507 C CA . ILE A 1 67 ? 13.225 -4.474 -15.614 1.00 98.19 67 ILE A CA 1
ATOM 508 C C . ILE A 1 67 ? 11.774 -4.895 -15.412 1.00 98.19 67 ILE A C 1
ATOM 510 O O . ILE A 1 67 ? 10.972 -4.882 -16.349 1.00 98.19 67 ILE A O 1
ATOM 514 N N . LEU A 1 68 ? 11.453 -5.230 -14.165 1.00 98.12 68 LEU A N 1
ATOM 515 C CA . LEU A 1 68 ? 10.124 -5.612 -13.709 1.00 98.12 68 LEU A CA 1
ATOM 516 C C . LEU A 1 68 ? 9.624 -4.584 -12.692 1.00 98.12 68 LEU A C 1
ATOM 518 O O . LEU A 1 68 ? 10.356 -4.189 -11.787 1.00 98.12 68 LEU A O 1
ATOM 522 N N . ILE A 1 69 ? 8.369 -4.169 -12.829 1.00 97.94 69 ILE A N 1
ATOM 523 C CA . ILE A 1 69 ? 7.702 -3.216 -11.944 1.00 97.94 69 ILE A CA 1
ATOM 524 C C . ILE A 1 69 ? 6.581 -3.947 -11.217 1.00 97.94 69 ILE A C 1
ATOM 526 O O . ILE A 1 69 ? 5.635 -4.438 -11.838 1.00 97.94 69 ILE A O 1
ATOM 530 N N . LYS A 1 70 ? 6.672 -4.006 -9.888 1.00 97.38 70 LYS A N 1
ATOM 531 C CA . LYS A 1 70 ? 5.593 -4.492 -9.028 1.00 97.38 70 LYS A CA 1
ATOM 532 C C . LYS A 1 70 ? 4.608 -3.349 -8.777 1.00 97.38 70 LYS A C 1
ATOM 534 O O . LYS A 1 70 ? 4.972 -2.364 -8.140 1.00 97.38 70 LYS A O 1
ATOM 539 N N . ARG A 1 71 ? 3.381 -3.463 -9.291 1.00 96.94 71 ARG A N 1
ATOM 540 C CA . ARG A 1 71 ? 2.370 -2.389 -9.262 1.00 96.94 71 ARG A CA 1
ATOM 541 C C . ARG A 1 71 ? 1.618 -2.301 -7.938 1.00 96.94 71 ARG A C 1
ATOM 543 O O . ARG A 1 71 ? 0.405 -2.473 -7.881 1.00 96.94 71 ARG A O 1
ATOM 550 N N . ASP A 1 72 ? 2.346 -2.059 -6.855 1.00 94.81 72 ASP A N 1
ATOM 551 C CA . ASP A 1 72 ? 1.756 -1.884 -5.520 1.00 94.81 72 ASP A CA 1
ATOM 552 C C . ASP A 1 72 ? 0.969 -0.579 -5.354 1.00 94.81 72 ASP A C 1
ATOM 554 O O . ASP A 1 72 ? 0.260 -0.407 -4.373 1.00 94.81 72 ASP A O 1
ATOM 558 N N . ASP A 1 73 ? 1.022 0.310 -6.338 1.00 95.12 73 ASP A N 1
ATOM 559 C CA . ASP A 1 73 ? 0.075 1.410 -6.496 1.00 95.12 73 ASP A CA 1
ATOM 560 C C . ASP A 1 73 ? -1.355 0.925 -6.813 1.00 95.12 73 ASP A C 1
ATOM 562 O O . ASP A 1 73 ? -2.316 1.615 -6.510 1.00 95.12 73 ASP A O 1
ATOM 566 N N . LEU A 1 74 ? -1.532 -0.290 -7.341 1.00 96.38 74 LEU A N 1
ATOM 567 C CA . LEU A 1 74 ? -2.845 -0.851 -7.690 1.00 96.38 74 LEU A CA 1
ATOM 568 C C . LEU A 1 74 ? -3.491 -1.652 -6.544 1.00 96.38 74 LEU A C 1
ATOM 570 O O . LEU A 1 74 ? -4.235 -2.599 -6.788 1.00 96.38 74 LEU A O 1
ATOM 574 N N . THR A 1 75 ? -3.208 -1.305 -5.286 1.00 95.56 75 THR A N 1
ATOM 575 C CA . THR A 1 75 ? -3.822 -1.954 -4.109 1.00 95.56 75 THR A CA 1
ATOM 576 C C . THR A 1 75 ? -5.259 -1.492 -3.844 1.00 95.56 75 THR A C 1
ATOM 578 O O . THR A 1 75 ? -5.987 -2.188 -3.141 1.00 95.56 75 THR A O 1
ATOM 581 N N . GLY A 1 76 ? -5.706 -0.382 -4.441 1.00 93.38 76 GLY A N 1
ATOM 582 C CA . GLY A 1 76 ? -7.110 0.052 -4.472 1.00 93.38 76 GLY A CA 1
ATOM 583 C C . GLY A 1 76 ? -7.519 1.035 -3.369 1.00 93.38 76 GLY A C 1
ATOM 584 O O . GLY A 1 76 ? -8.127 2.058 -3.681 1.00 93.38 76 GLY A O 1
ATOM 585 N N . LEU A 1 77 ? -7.170 0.773 -2.104 1.00 94.50 77 LEU A N 1
ATOM 586 C CA . LEU A 1 77 ? -7.523 1.644 -0.972 1.00 94.50 77 LEU A CA 1
ATOM 587 C C . LEU A 1 77 ? -6.920 3.047 -1.137 1.00 94.50 77 LEU A C 1
ATOM 589 O O . LEU A 1 77 ? -5.704 3.165 -1.205 1.00 94.50 77 LEU A O 1
ATOM 593 N N . ALA A 1 78 ? -7.746 4.100 -1.172 1.00 93.69 78 ALA A N 1
ATOM 594 C CA . ALA A 1 78 ? -7.297 5.499 -1.264 1.00 93.69 78 ALA A CA 1
ATOM 595 C C . ALA A 1 78 ? -6.225 5.744 -2.350 1.00 93.69 78 ALA A C 1
ATOM 597 O O . ALA A 1 78 ? -5.153 6.276 -2.076 1.00 93.69 78 ALA A O 1
ATOM 598 N N . MET A 1 79 ? -6.514 5.328 -3.590 1.00 93.12 79 MET A N 1
ATOM 599 C CA . MET A 1 79 ? -5.578 5.331 -4.736 1.00 93.12 79 MET A CA 1
ATOM 600 C C . MET A 1 79 ? -4.421 4.322 -4.637 1.00 93.12 79 MET A C 1
ATOM 602 O O . MET A 1 79 ? -3.575 4.265 -5.525 1.00 93.12 79 MET A O 1
ATOM 606 N N . GLY A 1 80 ? -4.416 3.499 -3.594 1.00 93.75 80 GLY A N 1
ATOM 607 C CA . GLY A 1 80 ? -3.494 2.406 -3.356 1.00 93.75 80 GLY A CA 1
ATOM 608 C C . GLY A 1 80 ? -2.142 2.835 -2.789 1.00 93.75 80 GLY A C 1
ATOM 609 O O . GLY A 1 80 ? -1.988 3.849 -2.102 1.00 93.75 80 GLY A O 1
ATOM 610 N N . GLY A 1 81 ? -1.134 2.014 -3.072 1.00 94.25 81 GLY A N 1
ATOM 611 C CA . GLY A 1 81 ? 0.226 2.177 -2.593 1.00 94.25 81 GLY A CA 1
ATOM 612 C C . GLY A 1 81 ? 0.657 1.094 -1.609 1.00 94.25 81 GLY A C 1
ATOM 613 O O . GLY A 1 81 ? -0.097 0.233 -1.154 1.00 94.25 81 GLY A O 1
ATOM 614 N N . ASN A 1 82 ? 1.936 1.163 -1.251 1.00 93.81 82 ASN A N 1
ATOM 615 C CA . ASN A 1 82 ? 2.580 0.171 -0.397 1.00 93.81 82 ASN A CA 1
ATOM 616 C C . ASN A 1 82 ? 2.051 0.166 1.049 1.00 93.81 82 ASN A C 1
ATOM 618 O O . ASN A 1 82 ? 2.115 -0.862 1.717 1.00 93.81 82 ASN A O 1
ATOM 622 N N . LYS A 1 83 ? 1.539 1.302 1.533 1.00 92.31 83 LYS A N 1
ATOM 623 C CA . LYS A 1 83 ? 1.100 1.502 2.924 1.00 92.31 83 LYS A CA 1
ATOM 624 C C . LYS A 1 83 ? -0.218 0.804 3.253 1.00 92.31 83 LYS A C 1
ATOM 626 O O . LYS A 1 83 ? -0.453 0.492 4.414 1.00 92.31 83 LYS A O 1
ATOM 631 N N . SER A 1 84 ? -1.017 0.475 2.243 1.00 91.81 84 SER A N 1
ATOM 632 C CA . SER A 1 84 ? -2.246 -0.303 2.407 1.00 91.81 84 SER A CA 1
ATOM 633 C C . SER A 1 84 ? -1.957 -1.749 2.844 1.00 91.81 84 SER A C 1
ATOM 635 O O . SER A 1 84 ? -2.747 -2.345 3.569 1.00 91.81 84 SER A O 1
ATOM 637 N N . ARG A 1 85 ? -0.802 -2.322 2.459 1.00 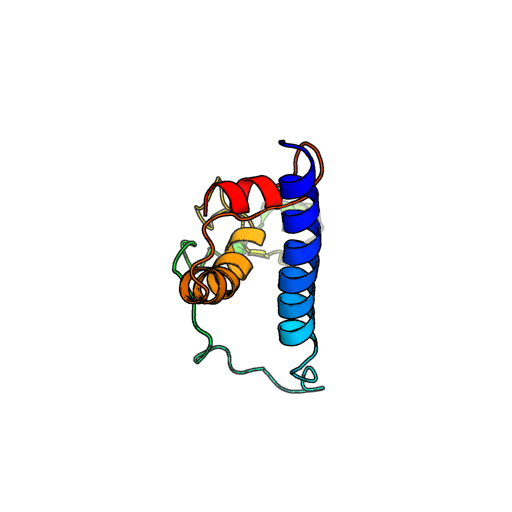91.81 85 ARG A N 1
ATOM 638 C CA . ARG A 1 85 ? -0.457 -3.718 2.786 1.00 91.81 85 ARG A CA 1
ATOM 639 C C . ARG A 1 85 ? -0.220 -3.949 4.285 1.00 91.81 85 ARG A C 1
ATOM 641 O O . ARG A 1 85 ? -0.807 -4.890 4.806 1.00 91.81 85 ARG A O 1
ATOM 648 N N . PRO A 1 86 ? 0.598 -3.145 4.999 1.00 89.69 86 PRO A N 1
ATOM 649 C CA . PRO A 1 86 ? 0.703 -3.263 6.453 1.00 89.69 86 PRO A CA 1
ATOM 650 C C . PRO A 1 86 ? -0.622 -3.021 7.177 1.00 89.69 86 PRO A C 1
ATOM 652 O O . PRO A 1 86 ? -0.873 -3.664 8.193 1.00 89.69 86 PRO A O 1
ATOM 655 N N . LEU A 1 87 ? -1.480 -2.130 6.657 1.00 90.50 87 LEU A N 1
ATOM 656 C CA . LEU A 1 87 ? -2.782 -1.837 7.269 1.00 90.50 87 LEU A CA 1
ATOM 657 C C . LEU A 1 87 ? -3.661 -3.082 7.383 1.00 90.50 87 LEU A C 1
ATOM 659 O O . LEU A 1 87 ? -4.299 -3.256 8.416 1.00 90.50 87 LEU A O 1
ATOM 663 N N . GLU A 1 88 ? -3.613 -3.995 6.406 1.00 92.50 88 GLU A N 1
ATOM 664 C CA . GLU A 1 88 ? -4.331 -5.273 6.503 1.00 92.50 88 GLU A CA 1
ATOM 665 C C . GLU A 1 88 ? -3.975 -6.060 7.773 1.00 92.50 88 GLU A C 1
ATOM 667 O O . GLU A 1 88 ? -4.841 -6.738 8.312 1.00 92.50 88 GLU A O 1
ATOM 672 N N . PHE A 1 89 ? -2.742 -5.961 8.277 1.00 89.31 89 PHE A N 1
ATOM 673 C CA . PHE A 1 89 ? -2.277 -6.703 9.456 1.00 89.31 89 PHE A CA 1
ATOM 674 C C . PHE A 1 89 ? -2.415 -5.926 10.770 1.00 89.31 89 PHE A C 1
ATOM 676 O O . PHE A 1 89 ? -2.578 -6.545 11.816 1.00 89.31 89 PHE A O 1
ATOM 683 N N . MET A 1 90 ? -2.387 -4.590 10.733 1.00 86.56 90 MET A N 1
ATOM 684 C CA . MET A 1 90 ? -2.568 -3.762 11.937 1.00 86.56 90 MET A CA 1
ATOM 685 C C . MET A 1 90 ? -4.043 -3.627 12.333 1.00 86.56 90 MET A C 1
ATOM 687 O O . MET A 1 90 ? -4.377 -3.650 13.516 1.00 86.56 90 MET A O 1
ATOM 691 N N . MET A 1 91 ? -4.945 -3.521 11.353 1.00 88.56 91 MET A N 1
ATOM 692 C CA . MET A 1 91 ? -6.367 -3.284 11.621 1.00 88.56 91 MET A CA 1
ATOM 693 C C . MET A 1 91 ? -7.086 -4.376 12.426 1.00 88.56 91 MET A C 1
ATOM 695 O O . MET A 1 91 ? -7.907 -4.012 13.265 1.00 88.56 91 MET A O 1
ATOM 699 N N . PRO A 1 92 ? -6.807 -5.685 12.262 1.00 89.44 92 PRO A N 1
ATOM 700 C CA . PRO A 1 92 ? -7.429 -6.707 13.099 1.00 89.44 92 PRO A CA 1
ATOM 701 C C . PRO A 1 92 ? -7.227 -6.466 14.596 1.00 89.44 92 PRO A C 1
ATOM 703 O O . PRO A 1 92 ? -8.157 -6.630 15.379 1.00 89.44 92 PRO A O 1
ATOM 706 N N . GLU A 1 93 ? -6.022 -6.068 15.002 1.00 82.94 93 GLU A N 1
ATOM 707 C CA . GLU A 1 93 ? -5.723 -5.816 16.409 1.00 82.94 93 GLU A CA 1
ATOM 708 C C . GLU A 1 93 ? -6.416 -4.548 16.920 1.00 82.94 93 GLU A C 1
ATOM 710 O O . GLU A 1 93 ? -6.986 -4.560 18.010 1.00 82.94 93 GLU A O 1
ATOM 715 N N . ILE A 1 94 ? -6.426 -3.485 16.112 1.00 83.94 94 ILE A N 1
ATOM 716 C CA . ILE A 1 94 ? -7.130 -2.230 16.411 1.00 83.94 94 ILE A CA 1
ATOM 717 C C . ILE A 1 94 ? -8.626 -2.493 16.641 1.00 83.94 94 ILE A C 1
ATOM 719 O O . ILE A 1 94 ? -9.193 -2.056 17.644 1.00 83.94 94 ILE A O 1
ATOM 723 N N . VAL A 1 95 ? -9.253 -3.266 15.748 1.00 86.69 95 VAL A N 1
ATOM 724 C CA . VAL A 1 95 ? -10.669 -3.641 15.854 1.00 86.69 95 VAL A CA 1
ATOM 725 C C . VAL A 1 95 ? -10.917 -4.510 17.088 1.00 86.69 95 VAL A C 1
ATOM 727 O O . VAL A 1 95 ? -11.856 -4.252 17.836 1.00 86.69 95 VAL A O 1
ATOM 730 N N . ASN A 1 96 ? -10.058 -5.499 17.357 1.00 87.69 96 ASN A N 1
ATOM 731 C CA . ASN A 1 96 ? -10.197 -6.377 18.526 1.00 87.69 96 ASN A CA 1
ATOM 732 C C . ASN A 1 96 ? -10.065 -5.630 19.860 1.00 87.69 96 ASN A C 1
ATOM 734 O O . ASN A 1 96 ? -10.656 -6.043 20.856 1.00 87.69 96 ASN A O 1
ATOM 738 N N . ARG A 1 97 ? -9.296 -4.537 19.889 1.00 84.88 97 ARG A N 1
ATOM 739 C CA . ARG A 1 97 ? -9.155 -3.663 21.061 1.00 84.88 97 ARG A CA 1
ATOM 740 C C . ARG A 1 97 ? -10.349 -2.723 21.255 1.00 84.88 97 ARG A C 1
ATOM 742 O O . ARG A 1 97 ? -10.407 -2.061 22.287 1.00 84.88 97 ARG A O 1
ATOM 749 N N . GLY A 1 98 ? -11.282 -2.656 20.301 1.00 85.88 98 GLY A N 1
ATOM 750 C CA . GLY A 1 98 ? -12.420 -1.736 20.349 1.00 85.88 98 GLY A CA 1
ATOM 751 C C . GLY A 1 98 ? -11.993 -0.270 20.256 1.00 85.88 98 GLY A C 1
ATOM 752 O O . GLY A 1 98 ? -12.555 0.579 20.936 1.00 85.88 98 GLY A O 1
ATOM 753 N N . THR A 1 99 ? -10.941 0.026 19.488 1.00 83.94 99 THR A N 1
ATOM 754 C CA . THR A 1 99 ? -10.450 1.397 19.318 1.00 83.94 99 THR A CA 1
ATOM 755 C C . THR A 1 99 ? -11.388 2.206 18.423 1.00 83.94 99 THR A C 1
ATOM 757 O O . THR A 1 99 ? -11.551 1.885 17.249 1.00 83.94 99 THR A O 1
ATOM 760 N N . ASP A 1 100 ? -11.935 3.299 18.958 1.00 86.88 100 ASP A N 1
ATOM 761 C CA . ASP A 1 100 ? -12.859 4.182 18.227 1.00 86.88 100 ASP A CA 1
ATOM 762 C C . ASP A 1 100 ? -12.160 5.345 17.500 1.00 86.88 100 ASP A C 1
ATOM 764 O O . ASP A 1 100 ? -12.740 5.977 16.617 1.00 86.88 100 ASP A O 1
ATOM 768 N N . VAL A 1 101 ? -10.919 5.671 17.885 1.00 86.00 101 VAL A N 1
ATOM 769 C CA . VAL A 1 101 ? -10.157 6.800 17.331 1.00 86.00 101 VAL A CA 1
ATOM 770 C C . VAL A 1 101 ? -8.724 6.382 17.028 1.00 86.00 101 VAL A C 1
ATOM 772 O O . VAL A 1 101 ? -7.988 5.956 17.915 1.00 86.00 101 VAL A O 1
ATOM 775 N N . LEU A 1 102 ? -8.307 6.585 15.778 1.00 82.88 102 LEU A N 1
ATOM 776 C CA . LEU A 1 102 ? -6.925 6.440 15.332 1.00 82.88 102 LEU A CA 1
ATOM 777 C C . LEU A 1 102 ? -6.304 7.810 15.077 1.00 82.88 102 LEU A C 1
ATOM 779 O O . LEU A 1 102 ? -6.898 8.665 14.420 1.00 82.88 102 LEU A O 1
ATOM 783 N N . VAL A 1 103 ? -5.078 8.006 15.556 1.00 85.19 103 VAL A N 1
ATOM 784 C CA . VAL A 1 103 ? -4.298 9.216 15.288 1.00 85.19 103 VAL A CA 1
ATOM 785 C C . VAL A 1 103 ? -3.055 8.845 14.494 1.00 85.19 103 VAL A C 1
ATOM 787 O O . VAL A 1 103 ? -2.242 8.033 14.926 1.00 85.19 103 VAL A O 1
ATOM 790 N N . ALA A 1 104 ? -2.906 9.470 13.327 1.00 81.81 104 ALA A N 1
ATOM 791 C CA . ALA A 1 104 ? -1.705 9.399 12.508 1.00 81.81 104 ALA A CA 1
ATOM 792 C C . ALA A 1 104 ? -1.021 10.754 12.410 1.00 81.81 104 ALA A C 1
ATOM 794 O O . ALA A 1 104 ? -1.664 11.801 12.387 1.00 81.81 104 ALA A O 1
ATOM 795 N N . ALA A 1 105 ? 0.296 10.698 12.250 1.00 85.56 105 ALA A N 1
ATOM 796 C CA . ALA A 1 105 ? 1.119 11.832 11.884 1.00 85.56 105 ALA A CA 1
ATOM 797 C C . ALA A 1 105 ? 1.770 11.593 10.517 1.00 85.56 105 ALA A C 1
ATOM 799 O O . ALA A 1 105 ? 2.065 10.463 10.118 1.00 85.56 105 ALA A O 1
ATOM 800 N N . GLY A 1 106 ? 2.005 12.680 9.795 1.00 84.56 106 GLY A N 1
ATOM 801 C CA . GLY A 1 106 ? 2.721 12.687 8.532 1.00 84.56 106 GLY A CA 1
ATOM 802 C C . GLY A 1 106 ? 2.839 14.105 7.988 1.00 84.56 106 GLY A C 1
ATOM 803 O O . GLY A 1 106 ? 2.234 15.031 8.519 1.00 84.56 106 GLY A O 1
ATOM 804 N N . TYR A 1 107 ? 3.624 14.254 6.927 1.00 91.75 107 TYR A N 1
ATOM 805 C CA . TYR A 1 107 ? 3.748 15.511 6.189 1.00 91.75 107 TYR A CA 1
ATOM 806 C C . TYR A 1 107 ? 2.505 15.793 5.331 1.00 91.75 107 TYR A C 1
ATOM 808 O O . TYR A 1 107 ? 1.657 14.917 5.139 1.00 91.75 107 TYR A O 1
ATOM 816 N N . GLU A 1 108 ? 2.433 16.995 4.763 1.00 94.19 108 GLU A N 1
ATOM 817 C CA . GLU A 1 108 ? 1.269 17.556 4.063 1.00 94.19 108 GLU A CA 1
ATOM 818 C C . GLU A 1 108 ? 0.748 16.674 2.915 1.00 94.19 108 GLU A C 1
ATOM 820 O O . GLU A 1 108 ? -0.441 16.686 2.618 1.00 94.19 108 GLU A O 1
ATOM 825 N N . GLN A 1 109 ? 1.624 15.896 2.272 1.00 94.69 109 GLN A N 1
ATOM 826 C CA . GLN A 1 109 ? 1.304 15.011 1.140 1.00 94.69 109 GLN A CA 1
ATOM 827 C C . GLN A 1 109 ? 1.529 13.527 1.480 1.00 94.69 109 GLN A C 1
ATOM 829 O O . GLN A 1 109 ? 1.935 12.718 0.644 1.00 94.69 109 GLN A O 1
ATOM 834 N N . SER A 1 110 ? 1.343 13.147 2.746 1.00 93.25 110 SER A N 1
ATOM 835 C CA . SER A 1 110 ? 1.616 11.782 3.194 1.00 93.25 110 SER A CA 1
ATOM 836 C C . SER A 1 110 ? 0.565 10.777 2.715 1.00 93.25 110 SER A C 1
ATOM 838 O O . SER A 1 110 ? -0.552 10.719 3.231 1.00 93.25 110 SER A O 1
ATOM 840 N N . ASN A 1 111 ? 0.980 9.857 1.838 1.00 93.06 111 ASN A N 1
ATOM 841 C CA . ASN A 1 111 ? 0.159 8.702 1.453 1.00 93.06 111 ASN A CA 1
ATOM 842 C C . ASN A 1 111 ? -0.216 7.802 2.647 1.00 93.06 111 ASN A C 1
ATOM 844 O O . ASN A 1 111 ? -1.180 7.055 2.546 1.00 93.06 111 ASN A O 1
ATOM 848 N N . TRP A 1 112 ? 0.542 7.828 3.755 1.00 92.00 112 TRP A N 1
ATOM 849 C CA . TRP A 1 112 ? 0.228 7.025 4.952 1.00 92.00 112 TRP A CA 1
ATOM 850 C C . TRP A 1 112 ? -0.991 7.562 5.662 1.00 92.00 112 TRP A C 1
ATOM 852 O O . TRP A 1 112 ? -1.918 6.805 5.919 1.00 92.00 112 TRP A O 1
ATOM 862 N N . VAL A 1 113 ? -0.995 8.870 5.914 1.00 92.75 113 VAL A N 1
ATOM 863 C CA . VAL A 1 113 ? -2.119 9.536 6.567 1.00 92.75 113 VAL A CA 1
ATOM 864 C C . VAL A 1 113 ? -3.367 9.361 5.705 1.00 92.75 113 VAL A C 1
ATOM 866 O O . VAL A 1 113 ? -4.385 8.917 6.212 1.00 92.75 113 VAL A O 1
ATOM 869 N N . CYS A 1 114 ? -3.255 9.568 4.387 1.00 94.00 114 CYS A N 1
ATOM 870 C CA . CYS A 1 114 ? -4.362 9.349 3.454 1.00 94.00 114 CYS A CA 1
ATOM 871 C C . CYS A 1 114 ? -4.912 7.909 3.491 1.00 94.00 114 CYS A C 1
ATOM 873 O O . CYS A 1 114 ? -6.119 7.721 3.614 1.00 94.00 114 CYS A O 1
ATOM 875 N N . ASN A 1 115 ? -4.039 6.896 3.432 1.00 93.38 115 ASN A N 1
ATOM 876 C CA . ASN A 1 115 ? -4.462 5.494 3.484 1.00 93.38 115 ASN A CA 1
ATOM 877 C C . ASN A 1 115 ? -5.076 5.114 4.839 1.00 93.38 115 ASN A C 1
ATOM 879 O O . ASN A 1 115 ? -6.067 4.394 4.852 1.00 93.38 115 ASN A O 1
ATOM 883 N N . LEU A 1 116 ? -4.514 5.586 5.958 1.00 92.19 116 LEU A N 1
ATOM 884 C CA . LEU A 1 116 ? -5.044 5.289 7.291 1.00 92.19 116 LEU A CA 1
ATOM 885 C C . LEU A 1 116 ? -6.410 5.943 7.512 1.00 92.19 116 LEU A C 1
ATOM 887 O O . LEU A 1 116 ? -7.272 5.326 8.109 1.00 92.19 116 LEU A O 1
ATOM 891 N N . THR A 1 117 ? -6.620 7.169 7.026 1.00 93.62 117 THR A N 1
ATOM 892 C CA . THR A 1 117 ? -7.919 7.851 7.137 1.00 93.62 117 THR A CA 1
ATOM 893 C C . THR A 1 117 ? -9.026 7.149 6.349 1.00 93.62 117 THR A C 1
ATOM 895 O O . THR A 1 117 ? -10.193 7.278 6.703 1.00 93.62 117 THR A O 1
ATOM 898 N N . ALA A 1 118 ? -8.684 6.450 5.265 1.00 93.75 118 ALA A N 1
ATOM 899 C CA . ALA A 1 118 ? -9.653 5.728 4.445 1.00 93.75 118 ALA A CA 1
ATOM 900 C C . ALA A 1 118 ? -9.944 4.299 4.928 1.00 93.75 118 ALA A C 1
ATOM 902 O O . ALA A 1 118 ? -10.952 3.731 4.506 1.00 93.75 118 ALA A O 1
ATOM 903 N N . ALA A 1 119 ? -9.035 3.714 5.712 1.00 87.94 119 ALA A N 1
ATOM 904 C CA . ALA A 1 119 ? -9.169 2.380 6.294 1.00 87.94 119 ALA A CA 1
ATOM 905 C C . ALA A 1 119 ? -10.113 2.404 7.500 1.00 87.94 119 ALA A C 1
ATOM 907 O O . ALA A 1 119 ? -10.887 1.430 7.624 1.00 87.94 119 ALA A O 1
#